Protein AF-A0A7C2MJT6-F1 (afdb_monomer_lite)

Sequence (72 aa):
MNQQQPKAISPEPADLDETLALAIRSAREKKADHIVALDLREITSFADYFLICSGASTRQVQAISDEILEKL

Radius of gyration: 13.07 Å; chains: 1; bounding box: 33×25×32 Å

pLDDT: mean 86.61, std 15.49, range [44.88, 98.5]

Secondary structure (DSSP, 8-state):
----PPEEEP--TTS--HHHHHHHHHHHHTT-EEEEEEE-TTT-SS-SEEEEEE-SSHHHHHHHHHHHHHH-

Foldseek 3Di:
DPCPDFDWDDCDPPPDDPLNVLLLVLLVVLVWAPWIKTACVVPDDPDGIDTDTHDPDPVSVVSSVVSSVVRD

Structure (mmCIF, N/CA/C/O backbone):
data_AF-A0A7C2MJT6-F1
#
_entry.id   AF-A0A7C2MJT6-F1
#
loop_
_atom_site.group_PDB
_atom_site.id
_atom_site.type_symbol
_atom_site.label_atom_id
_atom_site.label_alt_id
_atom_site.label_comp_id
_atom_site.label_asym_id
_atom_site.label_entity_id
_atom_site.label_seq_id
_atom_site.pdbx_PDB_ins_code
_atom_site.Cartn_x
_atom_site.Cartn_y
_atom_site.Cartn_z
_atom_site.occupancy
_atom_site.B_iso_or_equiv
_atom_site.auth_seq_id
_atom_site.auth_comp_id
_atom_site.auth_asym_id
_atom_site.auth_atom_id
_atom_site.pdbx_PDB_model_num
ATOM 1 N N . MET A 1 1 ? 24.413 14.677 -16.339 1.00 48.00 1 MET A N 1
ATOM 2 C CA . MET A 1 1 ? 23.462 13.960 -15.465 1.00 48.00 1 MET A CA 1
ATOM 3 C C . MET A 1 1 ? 22.146 13.826 -16.207 1.00 48.00 1 MET A C 1
ATOM 5 O O . MET A 1 1 ? 21.483 14.836 -16.401 1.00 48.00 1 MET A O 1
ATOM 9 N N . ASN A 1 2 ? 21.810 12.629 -16.688 1.00 44.88 2 ASN A N 1
ATOM 10 C CA . ASN A 1 2 ? 20.501 12.376 -17.287 1.00 44.88 2 ASN A CA 1
ATOM 11 C C . ASN A 1 2 ? 19.488 12.291 -16.136 1.00 44.88 2 ASN A C 1
ATOM 13 O O . ASN A 1 2 ? 19.553 11.365 -15.334 1.00 44.88 2 ASN A O 1
ATOM 17 N N . GLN A 1 3 ? 18.630 13.301 -15.995 1.00 51.47 3 GLN A N 1
ATOM 18 C CA . GLN A 1 3 ? 17.609 13.362 -14.945 1.00 51.47 3 GLN A CA 1
ATOM 19 C C . GLN A 1 3 ? 16.425 12.473 -15.361 1.00 51.47 3 GLN A C 1
ATOM 21 O O . GLN A 1 3 ? 15.379 12.978 -15.766 1.00 51.47 3 GLN A O 1
ATOM 26 N N . GLN A 1 4 ? 16.609 11.152 -15.336 1.00 60.41 4 GLN A N 1
ATOM 27 C CA . GLN A 1 4 ? 15.532 10.203 -15.608 1.00 60.41 4 GLN A CA 1
ATOM 28 C C . GLN A 1 4 ? 14.612 10.180 -14.378 1.00 60.41 4 GLN A C 1
ATOM 30 O O . GLN A 1 4 ? 14.915 9.551 -13.368 1.00 60.41 4 GLN A O 1
ATOM 35 N N . GLN A 1 5 ? 13.540 10.972 -14.413 1.00 62.66 5 GLN A N 1
ATOM 36 C CA . GLN A 1 5 ? 12.555 11.009 -13.333 1.00 62.66 5 GLN A CA 1
ATOM 37 C C . GLN A 1 5 ? 11.698 9.731 -13.359 1.00 62.66 5 GLN A C 1
ATOM 39 O O . GLN A 1 5 ? 11.384 9.255 -14.455 1.00 62.66 5 GLN A O 1
ATOM 44 N N . PRO A 1 6 ? 11.282 9.195 -12.194 1.00 68.31 6 PRO A N 1
ATOM 45 C CA . PRO A 1 6 ? 10.357 8.068 -12.124 1.00 68.31 6 PRO A CA 1
ATOM 46 C C . PRO A 1 6 ? 9.081 8.373 -12.903 1.00 68.31 6 PRO A C 1
ATOM 48 O O . PRO A 1 6 ? 8.436 9.401 -12.683 1.00 68.31 6 PRO A O 1
ATOM 51 N N . LYS A 1 7 ? 8.714 7.486 -13.829 1.00 76.12 7 LYS A N 1
ATOM 52 C CA . LYS A 1 7 ? 7.479 7.630 -14.599 1.00 76.12 7 LYS A CA 1
ATOM 53 C C . LYS A 1 7 ? 6.330 7.070 -13.767 1.00 76.12 7 LYS A C 1
ATOM 55 O O . LYS A 1 7 ? 6.351 5.900 -13.391 1.00 76.12 7 LYS A O 1
ATOM 60 N N . ALA A 1 8 ? 5.317 7.896 -13.509 1.00 75.06 8 ALA A N 1
ATOM 61 C CA . ALA A 1 8 ? 4.051 7.404 -12.983 1.00 75.06 8 ALA A CA 1
ATOM 62 C C . ALA A 1 8 ? 3.432 6.459 -14.017 1.00 75.06 8 ALA A C 1
ATOM 64 O O . ALA A 1 8 ? 3.199 6.850 -15.167 1.00 75.06 8 ALA A O 1
ATOM 65 N N . ILE A 1 9 ? 3.195 5.214 -13.621 1.00 70.56 9 ILE A N 1
ATOM 66 C CA . ILE A 1 9 ? 2.554 4.233 -14.489 1.00 70.56 9 ILE A CA 1
ATOM 67 C C . ILE A 1 9 ? 1.041 4.303 -14.287 1.00 70.56 9 ILE A C 1
ATOM 69 O O . ILE A 1 9 ? 0.527 4.181 -13.176 1.00 70.56 9 ILE A O 1
ATOM 73 N N . SER A 1 10 ? 0.322 4.539 -15.387 1.00 57.62 10 SER A N 1
ATOM 74 C CA . SER A 1 10 ? -1.113 4.253 -15.445 1.00 57.62 10 SER A CA 1
ATOM 75 C C . SER A 1 10 ? -1.253 2.730 -15.514 1.00 57.62 10 SER A C 1
ATOM 77 O O . SER A 1 10 ? -0.528 2.126 -16.306 1.00 57.62 10 SER A O 1
ATOM 79 N N . PRO A 1 11 ? -2.098 2.093 -14.686 1.00 53.88 11 PRO A N 1
ATOM 80 C CA . PRO A 1 11 ? -2.159 0.639 -14.576 1.00 53.88 11 PRO A CA 1
ATOM 81 C C . PRO A 1 11 ? -2.897 0.021 -15.773 1.00 53.88 11 PRO A C 1
ATOM 83 O O . PRO A 1 11 ? -4.002 -0.496 -15.634 1.00 53.88 11 PRO A O 1
ATOM 86 N N . GLU A 1 12 ? -2.302 0.096 -16.962 1.00 51.75 12 GLU A N 1
ATOM 87 C CA . GLU A 1 12 ? -2.733 -0.691 -18.113 1.00 51.75 12 GLU A CA 1
ATOM 88 C C . GLU A 1 12 ? -2.223 -2.137 -17.925 1.00 51.75 12 GLU A C 1
ATOM 90 O O . GLU A 1 12 ? -1.040 -2.345 -17.648 1.00 51.75 12 GLU A O 1
ATOM 95 N N . PRO A 1 13 ? -3.093 -3.155 -18.029 1.00 52.09 13 PRO A N 1
ATOM 96 C CA . PRO A 1 13 ? -2.850 -4.500 -17.495 1.00 52.09 13 PRO A CA 1
ATOM 97 C C . PRO A 1 13 ? -1.780 -5.332 -18.221 1.00 52.09 13 PRO A C 1
ATOM 99 O O . PRO A 1 13 ? -1.457 -6.418 -17.751 1.00 52.09 13 PRO A O 1
ATOM 102 N N . ALA A 1 14 ? -1.241 -4.872 -19.352 1.00 55.62 14 ALA A N 1
ATOM 103 C CA . ALA A 1 14 ? -0.323 -5.667 -20.170 1.00 55.62 14 ALA A CA 1
ATOM 104 C C . ALA A 1 14 ? 1.114 -5.746 -19.616 1.00 55.62 14 ALA A C 1
ATOM 106 O O . ALA A 1 14 ? 1.814 -6.700 -19.938 1.00 55.62 14 ALA A O 1
ATOM 107 N N . ASP A 1 15 ? 1.524 -4.795 -18.765 1.00 57.28 15 ASP A N 1
ATOM 108 C CA . ASP A 1 15 ? 2.910 -4.670 -18.275 1.00 57.28 15 ASP A CA 1
ATOM 109 C C . ASP A 1 15 ? 3.027 -4.640 -16.735 1.00 57.28 15 ASP A C 1
ATOM 111 O O . ASP A 1 15 ? 4.089 -4.314 -16.198 1.00 57.28 15 ASP A O 1
ATOM 115 N N . LEU A 1 16 ? 1.950 -4.944 -15.996 1.00 67.25 16 LEU A N 1
ATOM 116 C CA . LEU A 1 16 ? 1.995 -4.970 -14.530 1.00 67.25 16 LEU A CA 1
ATOM 117 C C . LEU A 1 16 ? 2.544 -6.308 -14.020 1.00 67.25 16 LEU A C 1
ATOM 119 O O . LEU A 1 16 ? 1.941 -7.354 -14.251 1.00 67.25 16 LEU A O 1
ATOM 123 N N . ASP A 1 17 ? 3.639 -6.253 -13.261 1.00 84.19 17 ASP A N 1
ATOM 124 C CA . ASP A 1 17 ? 4.114 -7.379 -12.450 1.00 84.19 17 ASP A CA 1
ATOM 125 C C . ASP A 1 17 ? 2.990 -7.865 -11.514 1.00 84.19 17 ASP A C 1
ATOM 127 O O . ASP A 1 17 ? 2.271 -7.055 -10.915 1.00 84.19 17 ASP A O 1
ATOM 131 N N . GLU A 1 18 ? 2.838 -9.184 -11.380 1.00 89.62 18 GLU A N 1
ATOM 132 C CA . GLU A 1 18 ? 1.837 -9.809 -10.514 1.00 89.62 18 GLU A CA 1
ATOM 133 C C . GLU A 1 18 ? 1.964 -9.330 -9.058 1.00 89.62 18 GLU A C 1
ATOM 135 O O . GLU A 1 18 ? 0.955 -9.048 -8.405 1.00 89.62 18 GLU A O 1
ATOM 140 N N . THR A 1 19 ? 3.196 -9.120 -8.590 1.00 92.00 19 THR A N 1
ATOM 141 C CA . THR A 1 19 ? 3.525 -8.594 -7.259 1.00 92.00 19 THR A CA 1
ATOM 142 C C . THR A 1 19 ? 2.967 -7.182 -7.070 1.00 92.00 19 THR A C 1
ATOM 144 O O . THR A 1 19 ? 2.315 -6.878 -6.067 1.00 92.00 19 THR A O 1
ATOM 147 N N . LEU A 1 20 ? 3.166 -6.306 -8.062 1.00 93.31 20 LEU A N 1
ATOM 148 C CA . LEU A 1 20 ? 2.657 -4.935 -8.025 1.00 93.31 20 LEU A CA 1
ATOM 149 C C . LEU A 1 20 ? 1.125 -4.912 -8.101 1.00 93.31 20 LEU A C 1
ATOM 151 O O . LEU A 1 20 ? 0.477 -4.158 -7.369 1.00 93.31 20 LEU A O 1
ATOM 155 N N . ALA A 1 21 ? 0.533 -5.751 -8.954 1.00 93.00 21 ALA A N 1
ATOM 156 C CA . ALA A 1 21 ? -0.916 -5.871 -9.080 1.00 93.00 21 ALA A CA 1
ATOM 157 C C . ALA A 1 21 ? -1.560 -6.339 -7.765 1.00 93.00 21 ALA A C 1
ATOM 159 O O . ALA A 1 21 ? -2.595 -5.803 -7.351 1.00 93.00 21 ALA A O 1
ATOM 160 N N . LEU A 1 22 ? -0.927 -7.298 -7.085 1.00 94.75 22 LEU A N 1
ATOM 161 C CA . LEU A 1 22 ? -1.352 -7.796 -5.784 1.00 94.75 22 LEU A CA 1
ATOM 162 C C . LEU A 1 22 ? -1.279 -6.704 -4.715 1.00 94.75 22 LEU A C 1
ATOM 164 O O . LEU A 1 22 ? -2.279 -6.455 -4.041 1.00 94.75 22 LEU A O 1
ATOM 168 N N . ALA A 1 23 ? -0.160 -5.982 -4.629 1.00 96.19 23 ALA A N 1
ATOM 169 C CA . ALA A 1 23 ? 0.006 -4.877 -3.687 1.00 96.19 23 ALA A CA 1
ATOM 170 C C . ALA A 1 23 ? -1.024 -3.750 -3.911 1.00 96.19 23 ALA A C 1
ATOM 172 O O . ALA A 1 23 ? -1.645 -3.274 -2.957 1.00 96.19 23 ALA A O 1
ATOM 173 N N . ILE A 1 24 ? -1.280 -3.361 -5.169 1.00 95.81 24 ILE A N 1
ATOM 174 C CA . ILE A 1 24 ? -2.313 -2.370 -5.516 1.00 95.81 24 ILE A CA 1
ATOM 175 C C . ILE A 1 24 ? -3.697 -2.858 -5.085 1.00 95.81 24 ILE A C 1
ATOM 177 O O . ILE A 1 24 ? -4.477 -2.087 -4.520 1.00 95.81 24 ILE A O 1
ATOM 181 N N . ARG A 1 25 ? -4.026 -4.130 -5.337 1.00 95.75 25 ARG A N 1
ATOM 182 C CA . ARG A 1 25 ? -5.314 -4.704 -4.935 1.00 95.75 25 ARG A CA 1
ATOM 183 C C . ARG A 1 25 ? -5.474 -4.690 -3.416 1.00 95.75 25 ARG A C 1
ATOM 185 O O . ARG A 1 25 ? -6.492 -4.193 -2.939 1.00 95.75 25 ARG A O 1
ATOM 192 N N . SER A 1 26 ? -4.469 -5.144 -2.672 1.00 97.06 26 SER A N 1
ATOM 193 C CA . SER A 1 26 ? -4.461 -5.129 -1.204 1.00 97.06 26 SER A CA 1
ATOM 194 C C . SER A 1 26 ? -4.653 -3.715 -0.642 1.00 97.06 26 SER A C 1
ATOM 196 O O . SER A 1 26 ? -5.502 -3.496 0.225 1.00 97.06 26 SER A O 1
ATOM 198 N N . ALA A 1 27 ? -3.963 -2.717 -1.206 1.00 97.75 27 ALA A N 1
ATOM 199 C CA . ALA A 1 27 ? -4.152 -1.316 -0.831 1.00 97.75 27 ALA A CA 1
ATOM 200 C C . ALA A 1 27 ? -5.596 -0.833 -1.084 1.00 97.75 27 ALA A C 1
ATOM 202 O O . ALA A 1 27 ? -6.203 -0.178 -0.230 1.00 97.75 27 ALA A O 1
ATOM 203 N N . ARG A 1 28 ? -6.186 -1.194 -2.233 1.00 96.44 28 ARG A N 1
ATOM 204 C CA . ARG A 1 28 ? -7.577 -0.843 -2.581 1.00 96.44 28 ARG A CA 1
ATOM 205 C C . ARG A 1 28 ? -8.597 -1.503 -1.660 1.00 96.44 28 ARG A C 1
ATOM 207 O O . ARG A 1 28 ? -9.573 -0.856 -1.289 1.00 96.44 28 ARG A O 1
ATOM 214 N N . GLU A 1 29 ? -8.377 -2.751 -1.260 1.00 97.19 29 GLU A N 1
ATOM 215 C CA . GLU A 1 29 ? -9.259 -3.458 -0.323 1.00 97.19 29 GLU A CA 1
ATOM 216 C C . GLU A 1 29 ? -9.323 -2.765 1.046 1.00 97.19 29 GLU A C 1
ATOM 218 O O . GLU A 1 29 ? -10.385 -2.706 1.670 1.00 97.19 29 GLU A O 1
ATOM 223 N N . LYS A 1 30 ? -8.220 -2.144 1.480 1.00 97.88 30 LYS A N 1
ATOM 224 C CA . LYS A 1 30 ? -8.167 -1.304 2.689 1.00 97.88 30 LYS A CA 1
ATOM 225 C C . LYS A 1 30 ? -8.526 0.164 2.450 1.00 97.88 30 LYS A C 1
ATOM 227 O O . LYS A 1 30 ? -8.354 0.994 3.346 1.00 97.88 30 LYS A O 1
ATOM 232 N N . LYS A 1 31 ? -9.094 0.480 1.282 1.00 97.38 31 LYS A N 1
ATOM 233 C CA . LYS A 1 31 ? -9.554 1.821 0.888 1.00 97.38 31 LYS A CA 1
ATOM 234 C C . LYS A 1 31 ? -8.443 2.874 0.946 1.00 97.38 31 LYS A C 1
ATOM 236 O O . LYS A 1 31 ? -8.678 3.979 1.427 1.00 97.38 31 LYS A O 1
ATOM 241 N N . ALA A 1 32 ? -7.233 2.517 0.519 1.00 97.56 32 ALA A N 1
ATOM 242 C CA . ALA A 1 32 ? -6.156 3.487 0.379 1.00 97.56 32 ALA A CA 1
ATOM 243 C C . ALA A 1 32 ? -6.501 4.531 -0.698 1.00 97.56 32 ALA A C 1
ATOM 245 O O . ALA A 1 32 ? -7.041 4.196 -1.755 1.00 97.56 32 ALA A O 1
ATOM 246 N N . ASP A 1 33 ? -6.149 5.784 -0.430 1.00 96.44 33 ASP A N 1
ATOM 247 C CA . ASP A 1 33 ? -6.314 6.916 -1.338 1.00 96.44 33 ASP A CA 1
ATOM 248 C C . ASP A 1 33 ? -5.005 7.219 -2.077 1.00 96.44 33 ASP A C 1
ATOM 250 O O . ASP A 1 33 ? -3.923 6.823 -1.643 1.00 96.44 33 ASP A O 1
ATOM 254 N N . HIS A 1 34 ? -5.088 7.966 -3.183 1.00 95.12 34 HIS A N 1
ATOM 255 C CA . HIS A 1 34 ? -3.920 8.434 -3.948 1.00 95.12 34 HIS A CA 1
ATOM 256 C C . HIS A 1 34 ? -2.915 7.315 -4.289 1.00 95.12 34 HIS A C 1
ATOM 258 O O . HIS A 1 34 ? -1.708 7.501 -4.156 1.00 95.12 34 HIS A O 1
ATOM 264 N N . ILE A 1 35 ? -3.413 6.142 -4.694 1.00 94.50 35 ILE A N 1
ATOM 265 C CA . ILE A 1 35 ? -2.567 5.004 -5.070 1.00 94.50 35 ILE A CA 1
ATOM 266 C C . ILE A 1 35 ? -1.859 5.324 -6.390 1.00 94.50 35 ILE A C 1
ATOM 268 O O . ILE A 1 35 ? -2.501 5.455 -7.432 1.00 94.50 35 ILE A O 1
ATOM 272 N N . VAL A 1 36 ? -0.536 5.429 -6.337 1.00 94.00 36 VAL A N 1
ATOM 273 C CA . VAL A 1 36 ? 0.347 5.708 -7.470 1.00 94.00 36 VAL A CA 1
ATOM 274 C C . VAL A 1 36 ? 1.471 4.686 -7.462 1.00 94.00 36 VAL A C 1
ATOM 276 O O . VAL A 1 36 ? 2.130 4.496 -6.443 1.00 94.00 36 VAL A O 1
ATOM 279 N N . ALA A 1 37 ? 1.721 4.055 -8.604 1.00 92.25 37 ALA A N 1
ATOM 280 C CA . ALA A 1 37 ? 2.909 3.243 -8.803 1.00 92.25 37 ALA A CA 1
ATOM 281 C C . ALA A 1 37 ? 3.928 4.014 -9.659 1.00 92.25 37 ALA A C 1
ATOM 283 O O . ALA A 1 37 ? 3.572 4.660 -10.649 1.00 92.25 37 ALA A O 1
ATOM 284 N N . LEU A 1 38 ? 5.191 3.970 -9.248 1.00 90.94 38 LEU A N 1
ATOM 285 C CA . LEU A 1 38 ? 6.331 4.548 -9.948 1.00 90.94 38 LEU A CA 1
ATOM 286 C C . LEU A 1 38 ? 7.209 3.416 -10.474 1.00 90.94 38 LEU A C 1
ATOM 288 O O . LEU A 1 38 ? 7.579 2.534 -9.702 1.00 90.94 38 LEU A O 1
ATOM 292 N N . ASP A 1 39 ? 7.556 3.467 -11.756 1.00 89.06 39 ASP A N 1
ATOM 293 C CA . ASP A 1 39 ? 8.521 2.550 -12.371 1.00 89.06 39 ASP A CA 1
ATOM 294 C C . ASP A 1 39 ? 9.951 3.060 -12.148 1.00 89.06 39 ASP A C 1
ATOM 296 O O . ASP A 1 39 ? 10.272 4.211 -12.474 1.00 89.06 39 ASP A O 1
ATOM 300 N N . LEU A 1 40 ? 10.787 2.209 -11.553 1.00 89.00 40 LEU A N 1
ATOM 301 C CA . LEU A 1 40 ? 12.160 2.499 -11.145 1.00 89.00 40 LEU A CA 1
ATOM 302 C C . LEU A 1 40 ? 13.203 1.626 -11.846 1.00 89.00 40 LEU A C 1
ATOM 304 O O . LEU A 1 40 ? 14.393 1.860 -11.625 1.00 89.00 40 LEU A O 1
ATOM 308 N N . ARG A 1 41 ? 12.802 0.673 -12.697 1.00 87.44 41 ARG A N 1
ATOM 309 C CA . ARG A 1 41 ? 13.705 -0.319 -13.317 1.00 87.44 41 ARG A CA 1
ATOM 310 C C . ARG A 1 41 ? 14.884 0.310 -14.069 1.00 87.44 41 ARG A C 1
ATOM 312 O O . ARG A 1 41 ? 15.989 -0.215 -14.059 1.00 87.44 41 ARG A O 1
ATOM 319 N N . GLU A 1 42 ? 14.666 1.489 -14.648 1.00 86.44 42 GLU A N 1
ATOM 320 C CA . GLU A 1 42 ? 15.674 2.250 -15.404 1.00 86.44 42 GLU A CA 1
ATOM 321 C C . GLU A 1 42 ? 16.424 3.302 -14.562 1.00 86.44 42 GLU A C 1
ATOM 323 O O . GLU A 1 42 ? 17.228 4.077 -15.083 1.00 86.44 42 GLU A O 1
ATOM 328 N N . ILE A 1 43 ? 16.132 3.386 -13.263 1.00 89.00 43 ILE A N 1
ATOM 329 C CA . ILE A 1 43 ? 16.648 4.419 -12.351 1.00 89.00 43 ILE A CA 1
ATOM 330 C C . ILE A 1 43 ? 17.464 3.786 -11.225 1.00 89.00 43 ILE A C 1
ATOM 332 O O . ILE A 1 43 ? 18.495 4.331 -10.827 1.00 89.00 43 ILE A O 1
ATOM 336 N N . THR A 1 44 ? 17.017 2.645 -10.697 1.00 87.19 44 THR A N 1
ATOM 337 C CA . THR A 1 44 ? 17.636 1.980 -9.547 1.00 87.19 44 THR A CA 1
ATOM 338 C C . THR A 1 44 ? 17.713 0.474 -9.750 1.00 87.19 44 THR A C 1
ATOM 340 O O . THR A 1 44 ? 16.827 -0.109 -10.357 1.00 87.19 44 THR A O 1
ATOM 343 N N . SER A 1 45 ? 18.743 -0.169 -9.195 1.00 88.44 45 SER A N 1
ATOM 344 C CA . SER A 1 45 ? 18.931 -1.625 -9.289 1.00 88.44 45 SER A CA 1
ATOM 345 C C . SER A 1 45 ? 18.428 -2.412 -8.075 1.00 88.44 45 SER A C 1
ATOM 347 O O . SER A 1 45 ? 18.544 -3.633 -8.057 1.00 88.44 45 SER A O 1
ATOM 349 N N . PHE A 1 46 ? 17.941 -1.735 -7.031 1.00 89.25 46 PHE A N 1
ATOM 350 C CA . PHE A 1 46 ? 17.517 -2.382 -5.783 1.00 89.25 46 PHE A CA 1
ATOM 351 C C . PHE A 1 46 ? 15.996 -2.563 -5.675 1.00 89.25 46 PHE A C 1
ATOM 353 O O . PHE A 1 46 ? 15.543 -3.276 -4.784 1.00 89.25 46 PHE A O 1
ATOM 360 N N . ALA A 1 47 ? 15.218 -1.898 -6.533 1.00 88.75 47 ALA A N 1
ATOM 361 C CA . ALA A 1 47 ? 13.765 -1.993 -6.571 1.00 88.75 47 ALA A CA 1
ATOM 362 C C . ALA A 1 47 ? 13.240 -1.686 -7.980 1.00 88.75 47 ALA A C 1
ATOM 364 O O . ALA A 1 47 ? 13.687 -0.729 -8.613 1.00 88.75 47 ALA A O 1
ATOM 365 N N . ASP A 1 48 ? 12.251 -2.460 -8.427 1.00 89.31 48 ASP A N 1
ATOM 366 C CA . ASP A 1 48 ? 11.608 -2.274 -9.731 1.00 89.31 48 ASP A CA 1
ATOM 367 C C . ASP A 1 48 ? 10.499 -1.217 -9.688 1.00 89.31 48 ASP A C 1
ATOM 369 O O . ASP A 1 48 ? 10.350 -0.425 -10.619 1.00 89.31 48 ASP A O 1
ATOM 373 N N . TYR A 1 49 ? 9.738 -1.165 -8.589 1.00 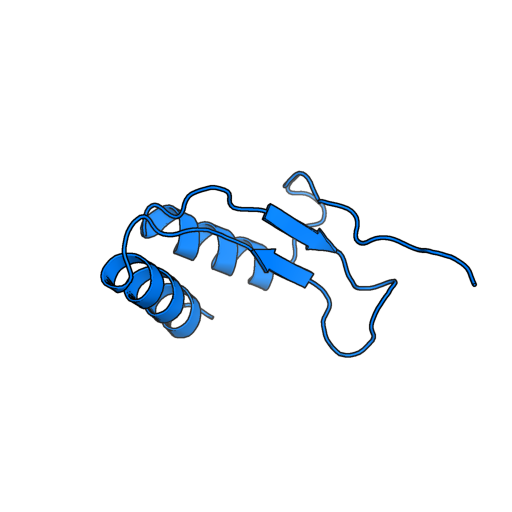91.12 49 TYR A N 1
ATOM 374 C CA . TYR A 1 49 ? 8.594 -0.267 -8.437 1.00 91.12 49 TYR A CA 1
ATOM 375 C C . TYR A 1 49 ? 8.507 0.331 -7.037 1.00 91.12 49 TYR A C 1
ATOM 377 O O . TYR A 1 49 ? 8.778 -0.343 -6.044 1.00 91.12 49 TYR A O 1
ATOM 385 N N . PHE A 1 50 ? 8.016 1.568 -6.947 1.00 93.25 50 PHE A N 1
ATOM 386 C CA . PHE A 1 50 ? 7.468 2.117 -5.704 1.00 93.25 50 PHE A CA 1
ATOM 387 C C . PHE A 1 50 ? 5.957 2.237 -5.798 1.00 93.25 50 PHE A C 1
ATOM 389 O O . PHE A 1 50 ? 5.440 2.915 -6.682 1.00 93.25 50 PHE A O 1
ATOM 396 N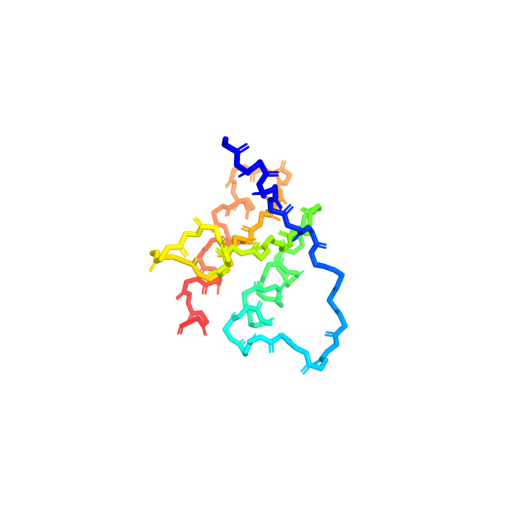 N . LEU A 1 51 ? 5.255 1.638 -4.840 1.00 93.75 51 LEU A N 1
ATOM 397 C CA . LEU A 1 51 ? 3.832 1.859 -4.630 1.00 93.75 51 LEU A CA 1
ATOM 398 C C . LEU A 1 51 ? 3.645 2.886 -3.510 1.00 93.75 51 LEU A C 1
ATOM 400 O O . LEU A 1 51 ? 3.996 2.635 -2.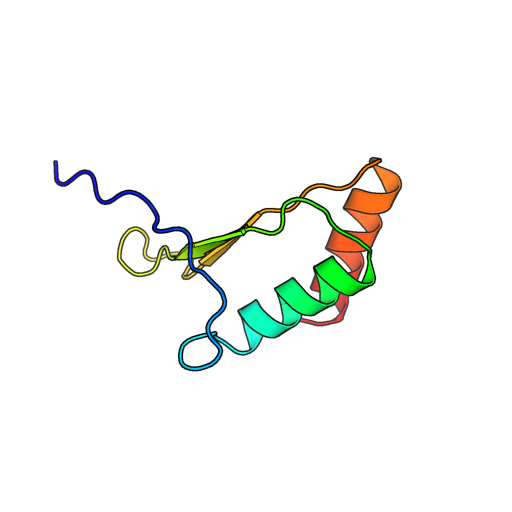359 1.00 93.75 51 LEU A O 1
ATOM 404 N N . ILE A 1 52 ? 3.088 4.043 -3.848 1.00 9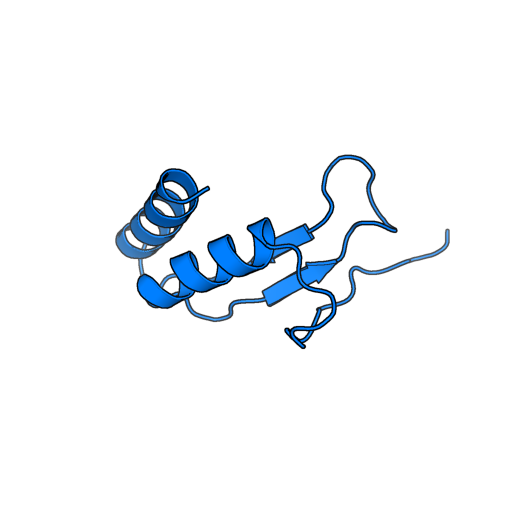5.69 52 ILE A N 1
ATOM 405 C CA . ILE A 1 52 ? 2.792 5.131 -2.916 1.00 95.69 52 ILE A CA 1
ATOM 406 C C . ILE A 1 52 ? 1.278 5.211 -2.765 1.00 95.69 52 ILE A C 1
ATOM 408 O O . ILE A 1 52 ? 0.549 5.243 -3.752 1.00 95.69 52 ILE A O 1
ATOM 412 N N . CYS A 1 53 ? 0.790 5.246 -1.531 1.00 97.00 53 CYS A N 1
ATOM 413 C CA . CYS A 1 53 ? -0.620 5.470 -1.237 1.00 97.00 53 CYS A CA 1
ATOM 414 C C . CYS A 1 53 ? -0.781 6.200 0.099 1.00 97.00 53 CYS A C 1
ATOM 416 O O . CYS A 1 53 ? 0.164 6.324 0.878 1.00 97.00 53 CYS A O 1
ATOM 418 N N . SER A 1 54 ? -1.979 6.718 0.348 1.00 97.69 54 SER A N 1
ATOM 419 C CA . SER A 1 54 ? -2.344 7.448 1.560 1.00 97.69 54 SER A CA 1
ATOM 420 C C . SER A 1 54 ? -3.448 6.716 2.319 1.00 97.69 54 SER A C 1
ATOM 422 O O . SER A 1 54 ? -4.347 6.130 1.720 1.00 97.69 54 SER A O 1
ATOM 424 N N . GLY A 1 55 ? -3.411 6.786 3.648 1.00 97.75 55 GLY A N 1
ATOM 425 C CA . GLY A 1 55 ? -4.525 6.402 4.513 1.00 97.75 55 GLY A CA 1
ATOM 426 C C . GLY A 1 55 ? -5.043 7.618 5.276 1.00 97.75 55 GLY A C 1
ATOM 427 O O . GLY A 1 55 ? -4.270 8.496 5.651 1.00 97.75 55 GLY A O 1
ATOM 428 N N . ALA A 1 56 ? -6.343 7.660 5.553 1.00 97.81 56 ALA A N 1
ATOM 429 C CA . ALA A 1 56 ? -7.002 8.751 6.269 1.00 97.81 56 ALA A CA 1
ATOM 430 C C . ALA A 1 56 ? -6.678 8.790 7.777 1.00 97.81 56 ALA A C 1
ATOM 432 O O . ALA A 1 56 ? -7.012 9.751 8.466 1.00 97.81 56 ALA A O 1
ATOM 433 N N . SER A 1 57 ? -6.051 7.743 8.324 1.00 98.31 57 SER A N 1
ATOM 434 C CA . SER A 1 57 ? -5.594 7.691 9.718 1.00 98.31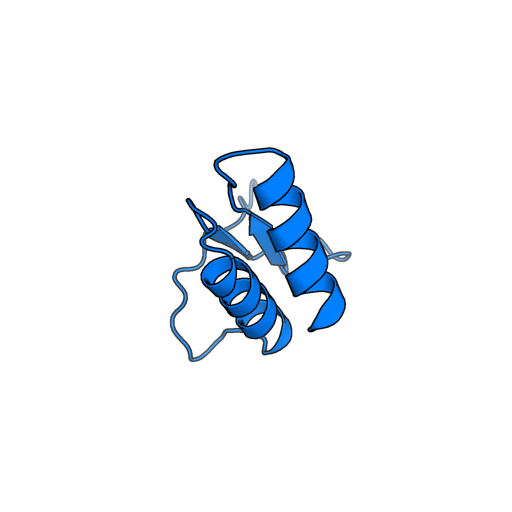 57 SER A CA 1
ATOM 435 C C . SER A 1 57 ? -4.425 6.724 9.881 1.00 98.31 57 SER A C 1
ATOM 437 O O . SER A 1 57 ? -4.281 5.787 9.097 1.00 98.31 57 SER A O 1
ATOM 439 N N . THR A 1 58 ? -3.645 6.871 10.955 1.00 98.31 58 THR A N 1
ATOM 440 C CA . THR A 1 58 ? -2.543 5.950 11.288 1.00 98.31 58 THR A CA 1
ATOM 441 C C . THR A 1 58 ? -3.001 4.493 11.364 1.00 98.31 58 THR A C 1
ATOM 443 O O . THR A 1 58 ? -2.314 3.603 10.876 1.00 98.31 58 THR A O 1
ATOM 446 N N . ARG A 1 59 ? -4.197 4.240 11.916 1.00 98.25 59 ARG A N 1
ATOM 447 C CA . ARG A 1 59 ? -4.774 2.889 11.984 1.00 98.25 59 ARG A CA 1
ATOM 448 C C . ARG A 1 59 ? -5.037 2.314 10.592 1.00 98.25 59 ARG A C 1
ATOM 450 O O . ARG A 1 59 ? -4.791 1.135 10.372 1.00 98.25 59 ARG A O 1
ATOM 457 N N . GLN A 1 60 ? -5.544 3.131 9.668 1.00 98.38 60 GLN A N 1
ATOM 458 C CA . GLN A 1 60 ? -5.778 2.689 8.294 1.00 98.38 60 GLN A CA 1
ATOM 459 C C . GLN A 1 60 ? -4.459 2.450 7.560 1.00 98.38 60 GLN A C 1
ATOM 461 O O . GLN A 1 60 ? -4.341 1.440 6.882 1.00 98.38 60 GLN A O 1
ATOM 466 N N . VAL A 1 61 ? -3.468 3.330 7.733 1.00 98.25 61 VAL A N 1
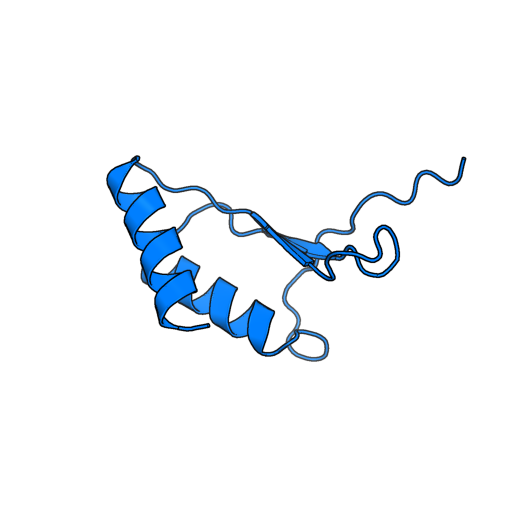ATOM 467 C CA . VAL A 1 61 ? -2.123 3.141 7.165 1.00 98.25 61 VAL A CA 1
ATOM 468 C C . VAL A 1 61 ? -1.529 1.811 7.624 1.00 98.25 61 VAL A C 1
ATOM 470 O O . VAL A 1 61 ? -1.072 1.043 6.788 1.00 98.25 61 VAL A O 1
ATOM 473 N N . GLN A 1 62 ? -1.613 1.492 8.920 1.00 98.44 62 GLN A N 1
ATOM 474 C CA . GLN A 1 62 ? -1.154 0.199 9.429 1.00 98.44 62 GLN A CA 1
ATOM 475 C C . GLN A 1 62 ? -1.914 -0.966 8.781 1.00 98.44 62 GLN A C 1
ATOM 477 O O . GLN A 1 62 ? -1.289 -1.889 8.279 1.00 98.44 62 GLN A O 1
ATOM 482 N N . ALA A 1 63 ? -3.247 -0.891 8.708 1.00 98.50 63 ALA A N 1
ATOM 483 C CA . ALA A 1 63 ? -4.057 -1.944 8.096 1.00 98.50 63 ALA A CA 1
ATOM 484 C C . ALA A 1 63 ? -3.760 -2.152 6.599 1.00 98.50 63 ALA A C 1
ATOM 486 O O . ALA A 1 63 ? -3.856 -3.279 6.122 1.00 98.50 63 ALA A O 1
ATOM 487 N N . ILE A 1 64 ? -3.427 -1.084 5.861 1.00 98.44 64 ILE A N 1
ATOM 488 C CA . ILE A 1 64 ? -2.978 -1.157 4.462 1.00 98.44 64 ILE A CA 1
ATOM 489 C C . ILE A 1 64 ? -1.655 -1.922 4.385 1.00 98.44 64 ILE A C 1
ATOM 491 O O . ILE A 1 64 ? -1.548 -2.871 3.612 1.00 98.44 64 ILE A O 1
ATOM 495 N N . SER A 1 65 ? -0.670 -1.526 5.193 1.00 97.81 65 SER A N 1
ATOM 496 C CA . SER A 1 65 ? 0.649 -2.162 5.219 1.00 97.81 65 SER A CA 1
ATOM 497 C C . SER A 1 65 ? 0.573 -3.636 5.614 1.00 97.81 65 SER A C 1
ATOM 499 O O . SER A 1 65 ? 1.186 -4.467 4.950 1.00 97.81 65 SER A O 1
ATOM 501 N N . ASP A 1 66 ? -0.206 -3.963 6.649 1.00 98.25 66 ASP A N 1
ATOM 502 C CA . ASP A 1 66 ? -0.375 -5.334 7.139 1.00 98.25 66 ASP A CA 1
ATOM 503 C C . ASP A 1 66 ? -0.991 -6.236 6.062 1.00 98.25 66 ASP A C 1
ATOM 505 O O . ASP A 1 66 ? -0.495 -7.328 5.814 1.00 98.25 66 ASP A O 1
ATOM 509 N N . GLU A 1 67 ? -2.026 -5.761 5.363 1.00 97.94 67 GLU A N 1
ATOM 510 C CA . GLU A 1 67 ? -2.687 -6.523 4.296 1.00 97.94 67 GLU A CA 1
ATOM 511 C C . GLU A 1 67 ? -1.776 -6.775 3.094 1.00 97.94 67 GLU A C 1
ATOM 513 O O . GLU A 1 67 ? -1.829 -7.839 2.479 1.00 97.94 67 GLU A O 1
ATOM 518 N N . ILE A 1 68 ? -0.962 -5.783 2.724 1.00 97.00 68 ILE A N 1
ATOM 519 C CA . ILE A 1 68 ? 0.020 -5.946 1.651 1.00 97.00 68 ILE A CA 1
ATOM 520 C C . ILE A 1 68 ? 1.058 -6.989 2.072 1.00 97.00 68 ILE A C 1
ATOM 522 O O . ILE A 1 68 ? 1.345 -7.887 1.291 1.00 97.00 68 ILE A O 1
ATOM 526 N N . LEU A 1 69 ? 1.572 -6.910 3.302 1.00 96.81 69 LEU A N 1
ATOM 527 C CA . LEU A 1 69 ? 2.563 -7.854 3.817 1.00 96.81 69 LEU A CA 1
ATOM 528 C C . LEU A 1 69 ? 2.015 -9.281 3.966 1.00 96.81 69 LEU A C 1
ATOM 530 O O . LEU A 1 69 ? 2.758 -10.230 3.772 1.00 96.81 69 LEU A O 1
ATOM 534 N N . GLU A 1 70 ? 0.740 -9.442 4.322 1.00 97.12 70 GLU A N 1
ATOM 535 C CA . GLU A 1 70 ? 0.105 -10.758 4.467 1.00 97.12 70 GLU A CA 1
ATOM 536 C C . GLU A 1 70 ? -0.131 -11.451 3.117 1.00 97.12 70 GLU A C 1
ATOM 538 O O . GLU A 1 70 ? -0.121 -12.680 3.041 1.00 97.12 70 GLU A O 1
ATOM 543 N N . LYS A 1 71 ? -0.379 -10.675 2.055 1.00 93.88 71 LYS A N 1
ATOM 544 C CA . LYS A 1 71 ? -0.738 -11.209 0.734 1.00 93.88 71 LYS A CA 1
ATOM 545 C C . LYS A 1 71 ? 0.441 -11.411 -0.210 1.00 93.88 71 LYS A C 1
ATOM 547 O O . LYS A 1 71 ? 0.277 -12.176 -1.157 1.00 93.88 71 LYS A O 1
ATOM 552 N N . LEU A 1 72 ? 1.550 -10.706 0.001 1.00 90.44 72 LEU A N 1
ATOM 553 C CA . LEU A 1 72 ? 2.794 -10.870 -0.758 1.00 90.44 72 LEU A CA 1
ATOM 554 C C . LEU A 1 72 ? 3.586 -12.086 -0.263 1.00 90.44 72 LEU A C 1
ATOM 556 O O . LEU A 1 72 ? 4.116 -12.808 -1.135 1.00 90.44 72 LEU A O 1
#